Protein AF-A0A9E5T790-F1 (afdb_monomer_lite)

pLDDT: mean 88.09, std 15.05, range [55.66, 98.62]

Secondary structure (DSSP, 8-state):
-HHHHHHHHHHHHHHHHHHHHGGG---HHHHHHHHHHHHHHHHHHHHHHHHHHT--GGGG------TTSS---

Radius of gyration: 17.81 Å; chains: 1; bounding box: 49×20×42 Å

Foldseek 3Di:
DVVLVVQLVVLVVLLVVLVVCLVVDPDPVVNVVSVVSNVVSVVSNVVSVVVVVPDDPCVPDPPPPPPVPPPDD

Structure (mmCIF, N/CA/C/O backbone):
data_AF-A0A9E5T790-F1
#
_entry.id   AF-A0A9E5T790-F1
#
loop_
_atom_site.group_PDB
_atom_site.id
_atom_site.type_symbol
_atom_site.label_atom_id
_atom_site.label_alt_id
_atom_site.label_comp_id
_atom_site.label_asym_id
_atom_site.label_entity_id
_atom_site.label_seq_id
_atom_site.pdbx_PDB_ins_code
_atom_site.Cartn_x
_atom_site.Cartn_y
_atom_site.Cartn_z
_atom_site.occupancy
_atom_site.B_iso_or_equiv
_atom_site.auth_seq_id
_atom_site.auth_comp_id
_atom_site.auth_asym_id
_atom_site.auth_atom_id
_atom_site.pdbx_PDB_model_num
ATOM 1 N N . MET A 1 1 ? 14.461 -3.650 -15.458 1.00 65.38 1 MET A N 1
ATOM 2 C CA . MET A 1 1 ? 13.256 -4.452 -15.114 1.00 65.38 1 MET A CA 1
ATOM 3 C C . MET A 1 1 ? 13.175 -4.796 -13.625 1.00 65.38 1 MET A C 1
ATOM 5 O O . MET A 1 1 ? 12.122 -4.595 -13.038 1.00 65.38 1 MET A O 1
ATOM 9 N N . GLN A 1 2 ? 14.290 -5.185 -12.997 1.00 81.44 2 GLN A N 1
ATOM 10 C CA . GLN A 1 2 ? 14.387 -5.545 -11.572 1.00 81.44 2 GLN A CA 1
ATOM 11 C C . GLN A 1 2 ? 13.739 -4.539 -10.593 1.00 81.44 2 GLN A C 1
ATOM 13 O O . GLN A 1 2 ? 13.093 -4.939 -9.634 1.00 81.44 2 GLN A O 1
ATOM 18 N N . ALA A 1 3 ? 13.832 -3.229 -10.856 1.00 87.75 3 ALA A N 1
ATOM 19 C CA . ALA A 1 3 ? 13.205 -2.206 -10.011 1.00 87.75 3 ALA A CA 1
ATOM 20 C C . ALA A 1 3 ? 11.664 -2.284 -9.973 1.00 87.75 3 ALA A C 1
ATOM 22 O O . ALA A 1 3 ? 11.071 -2.098 -8.915 1.00 87.75 3 ALA A O 1
ATOM 23 N N . PHE A 1 4 ? 11.012 -2.593 -11.102 1.00 91.69 4 PHE A N 1
ATOM 24 C CA . PHE A 1 4 ? 9.553 -2.761 -11.146 1.00 91.69 4 PHE A CA 1
ATOM 25 C C . PHE A 1 4 ? 9.112 -4.029 -10.422 1.00 91.69 4 PHE A C 1
ATOM 27 O O . PHE A 1 4 ? 8.095 -4.017 -9.742 1.00 91.69 4 PHE A O 1
ATOM 34 N N . GLU A 1 5 ? 9.889 -5.107 -10.522 1.00 91.38 5 GLU A N 1
ATOM 35 C CA . GLU A 1 5 ? 9.619 -6.353 -9.797 1.00 91.38 5 GLU A CA 1
ATOM 36 C C . GLU A 1 5 ? 9.728 -6.152 -8.281 1.00 91.38 5 GLU A C 1
ATOM 38 O O . GLU A 1 5 ? 8.872 -6.622 -7.536 1.00 91.38 5 GLU A O 1
ATOM 43 N N . VAL A 1 6 ? 10.735 -5.393 -7.829 1.00 95.31 6 VAL A N 1
ATOM 44 C CA . VAL A 1 6 ? 10.867 -4.991 -6.421 1.00 95.31 6 VAL A CA 1
ATOM 45 C C . VAL A 1 6 ? 9.680 -4.134 -5.982 1.00 95.31 6 VAL A C 1
ATOM 47 O O . VAL A 1 6 ? 9.129 -4.393 -4.916 1.00 95.31 6 VAL A O 1
ATOM 50 N N . GLY A 1 7 ? 9.262 -3.161 -6.799 1.00 95.94 7 GLY A N 1
ATOM 51 C CA . GLY A 1 7 ? 8.081 -2.337 -6.526 1.00 95.94 7 GLY A CA 1
ATOM 52 C C . GLY A 1 7 ? 6.811 -3.178 -6.388 1.00 95.94 7 GLY A C 1
ATOM 53 O O . GLY A 1 7 ? 6.156 -3.133 -5.357 1.00 95.94 7 GLY A O 1
ATOM 54 N N . LEU A 1 8 ? 6.521 -4.041 -7.365 1.00 97.38 8 LEU A N 1
ATOM 55 C CA . LEU A 1 8 ? 5.347 -4.923 -7.340 1.00 97.38 8 LEU A CA 1
ATOM 56 C C . LEU A 1 8 ? 5.337 -5.858 -6.122 1.00 97.38 8 LEU A C 1
ATOM 58 O O . LEU A 1 8 ? 4.286 -6.093 -5.529 1.00 97.38 8 LEU A O 1
ATOM 62 N N . ALA A 1 9 ? 6.499 -6.390 -5.735 1.00 97.06 9 ALA A N 1
ATOM 63 C CA . ALA A 1 9 ? 6.618 -7.207 -4.533 1.00 97.06 9 ALA A CA 1
ATOM 64 C C . ALA A 1 9 ? 6.404 -6.390 -3.246 1.00 97.06 9 ALA A C 1
ATOM 66 O O . ALA A 1 9 ? 5.879 -6.923 -2.267 1.00 97.06 9 ALA A O 1
ATOM 67 N N . ALA A 1 10 ? 6.811 -5.117 -3.236 1.00 97.94 10 ALA A N 1
ATOM 68 C CA . ALA A 1 10 ? 6.584 -4.215 -2.115 1.00 97.94 10 ALA A CA 1
ATOM 69 C C . ALA A 1 10 ? 5.090 -3.905 -1.941 1.00 97.94 10 ALA A C 1
ATOM 71 O O . ALA A 1 10 ? 4.592 -4.086 -0.830 1.00 97.94 10 ALA A O 1
ATOM 72 N N . GLU A 1 11 ? 4.372 -3.572 -3.020 1.00 98.31 11 GLU A N 1
ATOM 73 C CA . GLU A 1 11 ? 2.932 -3.268 -2.934 1.00 98.31 11 GLU A CA 1
ATOM 74 C C . GLU A 1 11 ? 2.122 -4.495 -2.502 1.00 98.31 11 GLU A C 1
ATOM 76 O O . GLU A 1 11 ? 1.261 -4.404 -1.631 1.00 98.31 11 GLU A O 1
ATOM 81 N N . GLN A 1 12 ? 2.454 -5.689 -3.014 1.00 98.25 12 GLN A N 1
ATOM 82 C CA . GLN A 1 12 ? 1.802 -6.923 -2.557 1.00 98.25 12 GLN A CA 1
ATOM 83 C C . GLN A 1 12 ? 2.030 -7.164 -1.058 1.00 98.25 12 GLN A C 1
ATOM 85 O O . GLN A 1 12 ? 1.122 -7.574 -0.339 1.00 98.25 12 GLN A O 1
ATOM 90 N N . LYS A 1 13 ? 3.243 -6.893 -0.566 1.00 98.38 13 LYS A N 1
ATOM 91 C CA . LYS A 1 13 ? 3.559 -7.029 0.857 1.00 98.38 13 LYS A CA 1
ATOM 92 C C . LYS A 1 13 ? 2.805 -6.003 1.710 1.00 98.38 13 LYS A C 1
ATOM 94 O O . LYS A 1 13 ? 2.418 -6.338 2.831 1.00 98.38 13 LYS A O 1
ATOM 99 N N . ALA A 1 14 ? 2.625 -4.779 1.218 1.00 98.31 14 ALA A N 1
ATOM 100 C CA . ALA A 1 14 ? 1.845 -3.745 1.892 1.00 98.31 14 ALA A CA 1
ATOM 101 C C . ALA A 1 14 ? 0.361 -4.135 1.961 1.00 98.31 14 ALA A C 1
ATOM 103 O O . ALA A 1 14 ? -0.215 -4.136 3.051 1.00 98.31 14 ALA A O 1
ATOM 104 N N . TYR A 1 15 ? -0.212 -4.602 0.848 1.00 98.62 15 TYR A N 1
ATOM 105 C CA . TYR A 1 15 ? -1.575 -5.134 0.798 1.00 98.62 15 TYR A CA 1
ATOM 106 C C . TYR A 1 15 ? -1.790 -6.229 1.851 1.00 98.62 15 TYR A C 1
ATOM 108 O O . TYR A 1 15 ? -2.692 -6.138 2.686 1.00 98.62 15 TYR A O 1
ATOM 116 N N . ASP A 1 16 ? -0.915 -7.240 1.850 1.00 98.50 16 ASP A N 1
ATOM 117 C CA . ASP A 1 16 ? -0.972 -8.369 2.780 1.00 98.50 16 ASP A CA 1
ATOM 118 C C . ASP A 1 16 ? -0.875 -7.901 4.239 1.00 98.50 16 ASP A C 1
ATOM 120 O O . ASP A 1 16 ? -1.581 -8.408 5.111 1.00 98.50 16 ASP A O 1
ATOM 124 N N . PHE A 1 17 ? -0.019 -6.913 4.518 1.00 98.44 17 PHE A N 1
ATOM 125 C CA . PHE A 1 17 ? 0.127 -6.332 5.849 1.00 98.44 17 PHE A CA 1
ATOM 126 C C . PHE A 1 17 ? -1.173 -5.680 6.333 1.00 98.44 17 PHE A C 1
ATOM 128 O O . PHE A 1 17 ? -1.614 -5.965 7.452 1.00 98.44 17 PHE A O 1
ATOM 135 N N . TYR A 1 18 ? -1.793 -4.833 5.510 1.00 98.31 18 TYR A N 1
ATOM 136 C CA . TYR A 1 18 ? -3.040 -4.173 5.882 1.00 98.31 18 TYR A CA 1
ATOM 137 C C . TYR A 1 18 ? -4.175 -5.188 6.048 1.00 98.31 18 TYR A C 1
ATOM 139 O O . TYR A 1 18 ? -4.872 -5.154 7.065 1.00 98.31 18 TYR A O 1
ATOM 147 N N . ASP A 1 19 ? -4.310 -6.150 5.130 1.00 98.25 19 ASP A N 1
ATOM 148 C CA . ASP A 1 19 ? -5.359 -7.173 5.199 1.00 98.25 19 ASP A CA 1
ATOM 149 C C . ASP A 1 19 ? -5.233 -8.059 6.451 1.00 98.25 19 ASP A C 1
ATOM 151 O O . ASP A 1 19 ? -6.213 -8.282 7.166 1.00 98.25 19 ASP A O 1
ATOM 155 N N . MET A 1 20 ? -4.009 -8.475 6.799 1.00 98.38 20 MET A N 1
ATOM 156 C CA . MET A 1 20 ? -3.741 -9.243 8.021 1.00 98.38 20 MET A CA 1
ATOM 157 C C . MET A 1 20 ? -3.989 -8.442 9.306 1.00 98.38 20 MET A C 1
ATOM 159 O O . MET A 1 20 ? -4.314 -9.035 10.339 1.00 98.38 20 MET A O 1
ATOM 163 N N . ALA A 1 21 ? -3.835 -7.116 9.275 1.00 97.81 21 ALA A N 1
ATOM 164 C CA . ALA A 1 21 ? -4.058 -6.255 10.434 1.00 97.81 21 ALA A CA 1
ATOM 165 C C . ALA A 1 21 ? -5.551 -5.983 10.697 1.00 97.81 21 ALA A C 1
ATOM 167 O O . ALA A 1 21 ? -5.953 -5.861 11.858 1.00 97.81 21 ALA A O 1
ATOM 168 N N . LEU A 1 22 ? -6.392 -5.941 9.654 1.00 97.94 22 LEU A N 1
ATOM 169 C CA . LEU A 1 22 ? -7.814 -5.576 9.746 1.00 97.94 22 LEU A CA 1
ATOM 170 C C . LEU A 1 22 ? -8.631 -6.358 10.792 1.00 97.94 22 LEU A C 1
ATOM 172 O O . LEU A 1 22 ? -9.462 -5.736 11.460 1.00 97.94 22 LEU A O 1
ATOM 176 N N . PRO A 1 23 ? -8.463 -7.680 10.995 1.00 97.75 23 PRO A N 1
ATOM 177 C CA . PRO A 1 23 ? -9.196 -8.408 12.034 1.00 97.75 23 PRO A CA 1
ATOM 178 C C . PRO A 1 23 ? -8.875 -7.951 13.466 1.00 97.75 23 PRO A C 1
ATOM 180 O O . PRO A 1 23 ? -9.696 -8.148 14.360 1.00 97.75 23 PRO A O 1
ATOM 183 N N . GLY A 1 24 ? -7.697 -7.359 13.693 1.00 97.62 24 GLY A N 1
ATOM 184 C CA . GLY A 1 24 ? -7.243 -6.899 15.008 1.00 97.62 24 GLY A CA 1
ATOM 185 C C . GLY A 1 24 ? -7.646 -5.465 15.363 1.00 97.62 24 GLY A C 1
ATOM 186 O O . GLY A 1 24 ? -7.446 -5.049 16.503 1.00 97.62 24 GLY A O 1
ATOM 187 N N . ILE A 1 25 ? -8.205 -4.704 14.419 1.00 98.06 25 ILE A N 1
ATOM 188 C CA . ILE A 1 25 ? -8.525 -3.284 14.604 1.00 98.06 25 ILE A CA 1
ATOM 189 C C . ILE A 1 25 ? -9.974 -3.129 15.072 1.00 98.06 25 ILE A C 1
ATOM 191 O O . ILE A 1 25 ? -10.916 -3.490 14.363 1.00 98.06 25 ILE A O 1
ATOM 195 N N . THR A 1 26 ? -10.146 -2.571 16.273 1.00 97.94 26 THR A N 1
ATOM 196 C CA . THR A 1 26 ? -11.460 -2.332 16.895 1.00 97.94 26 THR A CA 1
ATOM 197 C C . THR A 1 26 ? -11.961 -0.903 16.737 1.00 97.94 26 THR A C 1
ATOM 199 O O . THR A 1 26 ? -13.161 -0.668 16.854 1.00 97.94 26 THR A O 1
ATOM 202 N N . ASP A 1 27 ? -11.052 0.048 16.527 1.00 98.50 27 ASP A N 1
ATOM 203 C CA . ASP A 1 27 ? -11.413 1.440 16.289 1.00 98.50 27 ASP A CA 1
ATOM 204 C C . ASP A 1 27 ? -11.941 1.596 14.849 1.00 98.50 27 ASP A C 1
ATOM 206 O O . ASP A 1 27 ? -11.260 1.168 13.912 1.00 98.50 27 ASP A O 1
ATOM 210 N N . PRO A 1 28 ? -13.155 2.140 14.652 1.00 97.88 28 PRO A N 1
ATOM 211 C CA . PRO A 1 28 ? -13.777 2.208 13.335 1.00 97.88 28 PRO A CA 1
ATOM 212 C C . PRO A 1 28 ? -13.052 3.155 12.371 1.00 97.88 28 PRO A C 1
ATOM 214 O O . PRO A 1 28 ? -12.966 2.823 11.193 1.00 97.88 28 PRO A O 1
ATOM 217 N N . GLU A 1 29 ? -12.495 4.271 12.852 1.00 98.44 29 GLU A N 1
ATOM 218 C CA . GLU A 1 29 ? -11.776 5.236 12.006 1.00 98.44 29 GLU A CA 1
ATOM 219 C C . GLU A 1 29 ? -10.432 4.650 11.559 1.00 98.44 29 GLU A C 1
ATOM 221 O O . GLU A 1 29 ? -10.061 4.724 10.389 1.00 98.44 29 GLU A O 1
ATOM 226 N N . VAL A 1 30 ? -9.724 3.969 12.467 1.00 98.25 30 VAL A N 1
ATOM 227 C CA . VAL A 1 30 ? -8.479 3.262 12.117 1.00 98.25 30 VAL A CA 1
ATOM 228 C C . VAL A 1 30 ? -8.757 2.107 11.154 1.00 98.25 30 VAL A C 1
ATOM 230 O O . VAL A 1 30 ? -7.952 1.834 10.264 1.00 98.25 30 VAL A O 1
ATOM 233 N N . ARG A 1 31 ? -9.892 1.417 11.310 1.00 98.44 31 ARG A N 1
ATOM 234 C CA . ARG A 1 31 ? -10.291 0.338 10.401 1.00 98.44 31 ARG A CA 1
ATOM 235 C C . ARG A 1 31 ? -10.564 0.871 8.998 1.00 98.44 31 ARG A C 1
ATOM 237 O O . ARG A 1 31 ? -10.131 0.238 8.043 1.00 98.44 31 ARG A O 1
ATOM 244 N N . GLU A 1 32 ? -11.278 1.987 8.887 1.00 98.62 32 GLU A N 1
ATOM 245 C CA . GLU A 1 32 ? -11.552 2.654 7.611 1.00 98.62 32 GLU A CA 1
ATOM 246 C C . GLU A 1 32 ? -10.246 3.052 6.920 1.00 98.62 32 GLU A C 1
ATOM 248 O O . GLU A 1 32 ? -10.012 2.619 5.795 1.00 98.62 32 GLU A O 1
ATOM 253 N N . LEU A 1 33 ? -9.329 3.701 7.644 1.00 98.50 33 LEU A N 1
ATOM 254 C CA . LEU A 1 33 ? -8.005 4.049 7.122 1.00 98.50 33 LEU A CA 1
ATOM 255 C C . LEU A 1 33 ? -7.227 2.825 6.607 1.00 98.50 33 LEU A C 1
ATOM 257 O O . LEU A 1 33 ? -6.611 2.877 5.550 1.00 98.50 33 LEU A O 1
ATOM 261 N N . PHE A 1 34 ? -7.231 1.706 7.336 1.00 98.50 34 PHE A N 1
ATOM 262 C CA . PHE A 1 34 ? -6.528 0.496 6.889 1.00 98.50 34 PHE A CA 1
ATOM 263 C C . PHE A 1 34 ? -7.175 -0.150 5.658 1.00 98.50 34 PHE A C 1
ATOM 265 O O . PHE A 1 34 ? -6.470 -0.776 4.870 1.00 98.50 34 PHE A O 1
ATOM 272 N N . ILE A 1 35 ? -8.497 -0.027 5.498 1.00 98.50 35 ILE A N 1
ATOM 273 C CA . ILE A 1 35 ? -9.193 -0.475 4.285 1.00 98.50 35 ILE A CA 1
ATOM 274 C C . ILE A 1 35 ? -8.777 0.401 3.104 1.00 98.50 35 ILE A C 1
ATOM 276 O O . ILE A 1 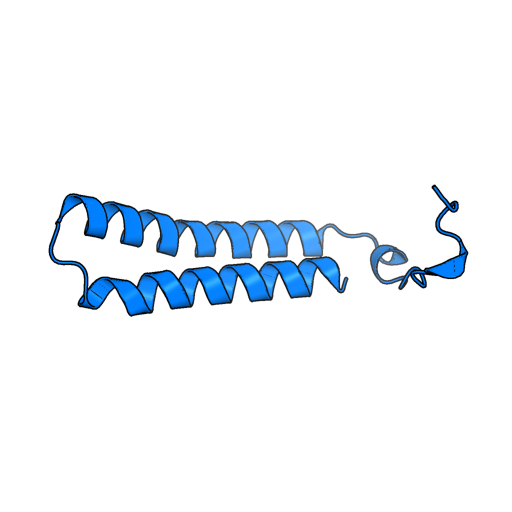35 ? -8.413 -0.148 2.069 1.00 98.50 35 ILE A O 1
ATOM 280 N N . GLU A 1 36 ? -8.785 1.726 3.278 1.00 98.56 36 GLU A N 1
ATOM 281 C CA . GLU A 1 36 ? -8.354 2.679 2.249 1.00 98.56 36 GLU A CA 1
ATOM 282 C C . GLU A 1 36 ? -6.924 2.378 1.791 1.00 98.56 36 GLU A C 1
ATOM 284 O O . GLU A 1 36 ? -6.710 2.122 0.611 1.00 98.56 36 GLU A O 1
ATOM 289 N N . LEU A 1 37 ? -5.973 2.282 2.728 1.00 98.56 37 LEU A N 1
ATOM 290 C CA . LEU A 1 37 ? -4.572 1.989 2.412 1.00 98.56 37 LEU A CA 1
ATOM 291 C C . LEU A 1 37 ? -4.404 0.650 1.685 1.00 98.56 37 LEU A C 1
ATOM 293 O O . LEU A 1 37 ? -3.693 0.576 0.691 1.00 98.56 37 LEU A O 1
ATOM 297 N N . ARG A 1 38 ? -5.082 -0.412 2.142 1.00 98.56 38 ARG A N 1
ATOM 298 C CA . ARG A 1 38 ? -5.040 -1.720 1.467 1.00 98.56 38 ARG A CA 1
ATOM 299 C C . ARG A 1 38 ? -5.533 -1.620 0.022 1.00 98.56 38 A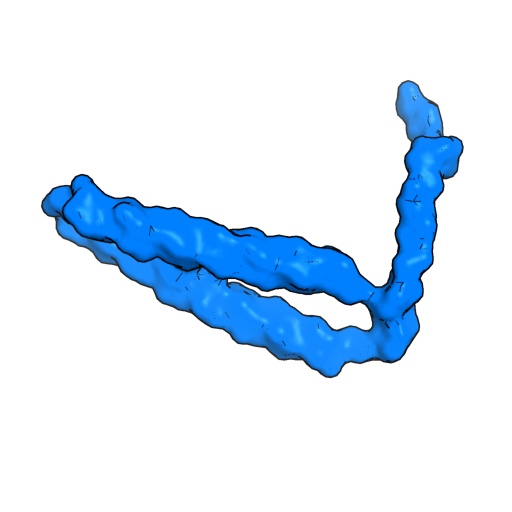RG A C 1
ATOM 301 O O . ARG A 1 38 ? -4.954 -2.239 -0.870 1.00 98.56 38 ARG A O 1
ATOM 308 N N . ASP A 1 39 ? -6.630 -0.905 -0.197 1.00 98.38 39 ASP A N 1
ATOM 309 C CA . ASP A 1 39 ? -7.258 -0.810 -1.510 1.00 98.38 39 ASP A CA 1
ATOM 310 C C . ASP A 1 39 ? -6.418 0.076 -2.458 1.00 98.38 39 ASP A C 1
ATOM 312 O O . ASP A 1 39 ? -6.253 -0.291 -3.625 1.00 98.38 39 ASP A O 1
ATOM 316 N N . GLU A 1 40 ? -5.777 1.136 -1.945 1.00 98.44 40 GLU A N 1
ATOM 317 C CA . GLU A 1 40 ? -4.793 1.960 -2.673 1.00 98.44 40 GLU A CA 1
ATOM 318 C C . GLU A 1 40 ? -3.621 1.127 -3.224 1.00 98.44 40 GLU A C 1
ATOM 320 O O . GLU A 1 40 ? -3.212 1.333 -4.368 1.00 98.44 40 GLU A O 1
ATOM 325 N N . GLU A 1 41 ? -3.136 0.112 -2.494 1.00 98.44 41 GLU A N 1
ATOM 326 C CA . GLU A 1 41 ? -2.049 -0.746 -3.000 1.00 98.44 41 GLU A CA 1
ATOM 327 C C . GLU A 1 41 ? -2.429 -1.506 -4.279 1.00 98.44 41 GLU A C 1
ATOM 329 O O . GLU A 1 41 ? -1.575 -1.799 -5.122 1.00 98.44 41 GLU A O 1
ATOM 334 N N . THR A 1 42 ? -3.719 -1.793 -4.479 1.00 96.81 42 THR A N 1
ATOM 335 C CA . THR A 1 42 ? -4.186 -2.404 -5.733 1.00 96.81 42 THR A CA 1
ATOM 336 C C . THR A 1 42 ? -4.065 -1.418 -6.895 1.00 96.81 42 THR A C 1
ATOM 338 O O . THR A 1 42 ? -3.669 -1.807 -7.996 1.00 96.81 42 THR A O 1
ATOM 341 N N . GLU A 1 43 ? -4.348 -0.136 -6.658 1.00 97.88 43 GLU A N 1
ATOM 342 C CA . GLU A 1 43 ? -4.165 0.918 -7.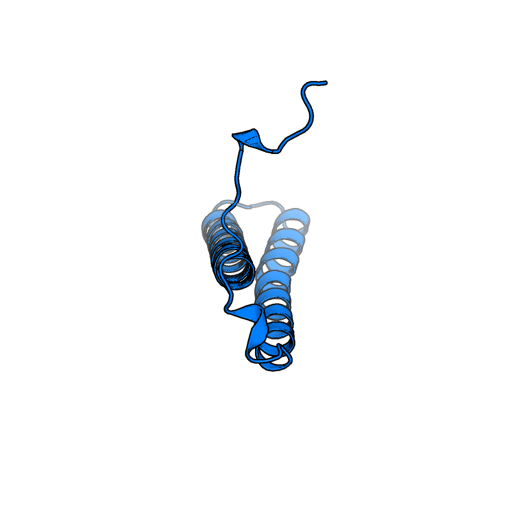658 1.00 97.88 43 GLU A CA 1
ATOM 343 C C . GLU A 1 43 ? -2.679 1.122 -7.980 1.00 97.88 43 GLU A C 1
ATOM 345 O O . GLU A 1 43 ? -2.314 1.206 -9.156 1.00 97.88 43 GLU A O 1
ATOM 350 N N . HIS A 1 44 ? -1.803 1.107 -6.969 1.00 98.12 44 HIS A N 1
ATOM 351 C CA . HIS A 1 44 ? -0.351 1.189 -7.161 1.00 98.12 44 HIS A CA 1
ATOM 352 C C . HIS A 1 44 ? 0.186 0.049 -8.036 1.00 98.12 44 HIS A C 1
ATOM 354 O O . HIS A 1 44 ? 0.963 0.296 -8.965 1.00 98.12 44 HIS A O 1
ATOM 360 N N . VAL A 1 45 ? -0.267 -1.191 -7.812 1.00 97.75 45 VAL A N 1
ATOM 361 C CA . VAL A 1 45 ? 0.104 -2.345 -8.650 1.00 97.75 45 VAL A CA 1
ATOM 362 C C . VAL A 1 45 ? -0.277 -2.120 -10.112 1.00 97.75 45 VAL A C 1
ATOM 364 O O . VAL A 1 45 ? 0.537 -2.380 -11.006 1.00 97.75 45 VAL A O 1
ATOM 367 N N . GLU A 1 46 ? -1.484 -1.624 -10.379 1.00 97.44 46 GLU A N 1
ATOM 368 C CA . GLU A 1 46 ? -1.928 -1.354 -11.748 1.00 97.44 46 GLU A CA 1
ATOM 369 C C . GLU A 1 46 ? -1.119 -0.216 -12.388 1.00 97.44 46 GLU A C 1
ATOM 371 O O . GLU A 1 46 ? -0.641 -0.362 -13.517 1.00 97.44 46 GLU A O 1
ATOM 376 N N . MET A 1 47 ? -0.828 0.860 -11.648 1.00 97.19 47 MET A N 1
ATOM 377 C CA . MET A 1 47 ? 0.046 1.940 -12.125 1.00 97.19 47 MET A CA 1
ATOM 378 C C . MET A 1 47 ? 1.459 1.441 -12.461 1.00 97.19 47 MET A C 1
ATOM 380 O O . MET A 1 47 ? 2.015 1.798 -13.507 1.00 97.19 47 MET A O 1
ATOM 384 N N . LEU A 1 48 ? 2.042 0.586 -11.614 1.00 96.38 48 LEU A N 1
ATOM 385 C CA . LEU A 1 48 ? 3.355 -0.020 -11.852 1.00 96.38 48 LEU A CA 1
ATOM 386 C C . LEU A 1 48 ? 3.344 -0.917 -13.093 1.00 96.38 48 LEU A C 1
ATOM 388 O O . LEU A 1 48 ? 4.274 -0.851 -13.902 1.00 96.38 48 LEU A O 1
ATOM 392 N N . ARG A 1 49 ? 2.290 -1.717 -13.290 1.00 94.81 49 ARG A N 1
ATOM 393 C CA . ARG A 1 49 ? 2.123 -2.560 -14.486 1.00 94.81 49 ARG A CA 1
ATOM 394 C C . ARG A 1 49 ? 2.005 -1.729 -15.757 1.00 94.81 49 ARG A C 1
ATOM 396 O O . ARG A 1 49 ? 2.670 -2.031 -16.750 1.00 94.81 49 ARG A O 1
ATOM 403 N N . GLU A 1 50 ? 1.212 -0.662 -15.731 1.00 96.12 50 GLU A N 1
ATOM 404 C CA . GLU A 1 50 ? 1.083 0.250 -16.867 1.00 96.12 50 GLU A CA 1
ATOM 405 C C . GLU A 1 50 ? 2.400 0.950 -17.206 1.00 96.12 50 GLU A C 1
ATOM 407 O O . GLU A 1 50 ? 2.741 1.112 -18.381 1.00 96.12 50 GLU A O 1
ATOM 412 N N . ALA A 1 51 ? 3.142 1.389 -16.190 1.00 93.88 51 ALA A N 1
ATOM 413 C CA . ALA A 1 51 ? 4.441 2.017 -16.374 1.00 93.88 51 ALA A CA 1
ATOM 414 C C . ALA A 1 51 ? 5.474 1.020 -16.923 1.00 93.88 51 ALA A C 1
ATOM 416 O O . ALA A 1 51 ? 6.201 1.351 -17.863 1.00 93.88 51 ALA A O 1
ATOM 417 N N . MET A 1 52 ? 5.482 -0.217 -16.420 1.00 92.00 52 MET A N 1
ATOM 418 C CA . MET A 1 52 ? 6.337 -1.296 -16.918 1.00 92.00 52 MET A CA 1
ATOM 419 C C . MET A 1 52 ? 6.053 -1.617 -18.393 1.00 92.00 52 MET A C 1
ATOM 421 O O . MET A 1 52 ? 6.989 -1.788 -19.172 1.00 92.00 52 MET A O 1
ATOM 425 N N . ALA A 1 53 ? 4.783 -1.627 -18.809 1.00 91.38 53 ALA A N 1
ATOM 426 C CA . ALA A 1 53 ? 4.390 -1.874 -20.199 1.00 91.38 53 ALA A CA 1
ATOM 427 C C . ALA A 1 53 ? 4.853 -0.778 -21.181 1.00 91.38 53 ALA A C 1
ATOM 429 O O . ALA A 1 53 ? 4.975 -1.033 -22.379 1.00 91.38 53 ALA A O 1
ATOM 430 N N . LYS A 1 54 ? 5.119 0.439 -20.690 1.00 92.06 54 LYS A N 1
ATOM 431 C CA . LYS A 1 54 ? 5.596 1.579 -21.496 1.00 92.06 54 LYS A CA 1
ATOM 432 C C . LYS A 1 54 ? 7.121 1.595 -21.662 1.00 92.06 54 LYS A C 1
ATOM 434 O O . LYS A 1 54 ? 7.642 2.470 -22.357 1.00 92.06 54 LYS A O 1
ATOM 439 N N . LEU A 1 55 ? 7.849 0.670 -21.030 1.00 87.50 55 LEU A N 1
ATOM 440 C CA . LEU A 1 55 ? 9.307 0.653 -21.086 1.00 87.50 55 LEU A CA 1
ATOM 441 C C . LEU A 1 55 ? 9.833 0.275 -22.480 1.00 87.50 55 LEU A C 1
ATOM 443 O O . LEU A 1 55 ? 9.329 -0.656 -23.110 1.00 87.50 55 LEU A O 1
ATOM 447 N N . PRO A 1 56 ? 10.896 0.947 -22.959 1.00 85.38 56 PRO A N 1
ATOM 448 C CA . PRO A 1 56 ? 11.590 0.523 -24.164 1.00 85.38 56 PRO A CA 1
ATOM 449 C C . PRO A 1 56 ? 12.355 -0.791 -23.915 1.00 85.38 56 PRO A C 1
ATOM 451 O O . PRO A 1 56 ? 12.791 -1.039 -22.790 1.00 85.38 56 PRO A O 1
ATOM 454 N N . PRO A 1 57 ? 12.637 -1.595 -24.959 1.00 75.12 57 PRO A N 1
ATOM 455 C CA . PRO A 1 57 ? 13.399 -2.844 -24.829 1.00 75.12 57 PRO A CA 1
ATOM 456 C C . PRO A 1 57 ? 14.780 -2.681 -24.172 1.00 75.12 57 PRO A C 1
ATOM 458 O O . PRO A 1 57 ? 15.304 -3.612 -23.571 1.00 75.12 57 PRO A O 1
ATOM 461 N N . SER A 1 58 ? 15.374 -1.486 -24.256 1.00 76.94 58 SER A N 1
ATOM 462 C CA . SER A 1 58 ? 16.656 -1.156 -23.626 1.00 76.94 58 SER A CA 1
ATOM 463 C C . SER A 1 58 ? 16.596 -1.045 -22.095 1.00 76.94 58 SER A C 1
ATOM 465 O O . SER A 1 58 ? 17.645 -1.055 -21.457 1.00 76.94 58 SER A O 1
ATOM 467 N N . ALA A 1 59 ? 15.406 -0.966 -21.488 1.00 71.56 59 ALA A N 1
ATOM 468 C CA . ALA A 1 59 ? 15.215 -0.909 -20.031 1.00 71.56 59 ALA A CA 1
ATOM 469 C C . ALA A 1 59 ? 15.421 -2.268 -19.322 1.00 71.56 59 ALA A C 1
ATOM 471 O O . ALA A 1 59 ? 15.337 -2.371 -18.090 1.00 71.56 59 ALA A O 1
ATOM 472 N N . SER A 1 60 ? 15.676 -3.319 -20.103 1.00 63.69 60 SER A N 1
ATOM 473 C CA . SER A 1 60 ? 16.093 -4.637 -19.623 1.00 63.69 60 SER A CA 1
ATOM 474 C C . SER A 1 60 ? 17.605 -4.757 -19.437 1.00 63.69 60 SER A C 1
ATOM 476 O O . SER A 1 60 ? 18.043 -5.765 -18.898 1.00 63.69 60 SER A O 1
ATOM 478 N N . ASN A 1 61 ? 18.398 -3.761 -19.855 1.00 62.88 61 ASN A N 1
ATOM 479 C CA . ASN A 1 61 ? 19.836 -3.777 -19.608 1.00 62.88 61 ASN A CA 1
ATOM 480 C C . ASN A 1 61 ? 20.090 -3.643 -18.104 1.00 62.88 61 ASN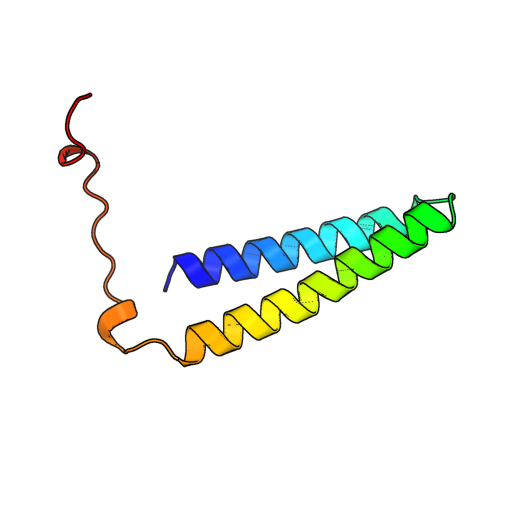 A C 1
ATOM 482 O O . ASN A 1 61 ? 19.798 -2.605 -17.508 1.00 62.88 61 ASN A O 1
ATOM 486 N N . GLU A 1 62 ? 20.621 -4.703 -17.502 1.00 58.28 62 GLU A N 1
ATOM 487 C CA . GLU A 1 62 ? 21.235 -4.647 -16.183 1.00 58.28 62 GLU A CA 1
ATOM 488 C C . GLU A 1 62 ? 22.445 -3.720 -16.299 1.00 58.28 62 GLU A C 1
ATOM 490 O O . GLU A 1 62 ? 23.463 -4.068 -16.893 1.00 58.28 62 GLU A O 1
ATOM 495 N N . THR A 1 63 ? 22.319 -2.487 -15.814 1.00 60.22 63 THR A N 1
ATOM 496 C CA . THR A 1 63 ? 23.507 -1.695 -15.517 1.00 60.22 63 THR A CA 1
ATOM 497 C C . THR A 1 63 ? 24.176 -2.383 -14.341 1.00 60.22 63 THR A C 1
ATOM 499 O O . THR A 1 63 ? 23.590 -2.436 -13.258 1.00 60.22 63 THR A O 1
ATOM 502 N N . GLU A 1 64 ? 25.356 -2.951 -14.572 1.00 55.66 64 GLU A N 1
ATOM 503 C CA . GLU A 1 64 ? 26.208 -3.480 -13.515 1.00 55.66 64 GLU A CA 1
ATOM 504 C C . GLU A 1 64 ? 26.421 -2.343 -12.507 1.00 55.66 64 GLU A C 1
ATOM 506 O O . GLU A 1 64 ? 26.951 -1.285 -12.849 1.00 55.66 64 GLU A O 1
ATOM 511 N N . PHE A 1 65 ? 25.879 -2.495 -11.299 1.00 59.22 65 PHE A N 1
ATOM 512 C CA . PHE A 1 65 ? 26.100 -1.528 -10.233 1.00 59.22 65 PHE A CA 1
ATOM 513 C C . PHE A 1 65 ? 27.531 -1.740 -9.743 1.00 59.22 65 PHE A C 1
ATOM 515 O O . PHE A 1 65 ? 27.769 -2.550 -8.847 1.00 59.22 65 PHE A O 1
ATOM 522 N N . ASP A 1 66 ? 28.485 -1.072 -10.389 1.00 56.22 66 ASP A N 1
ATOM 523 C CA . ASP A 1 66 ? 29.880 -1.095 -9.972 1.00 56.22 66 ASP A CA 1
ATOM 524 C C . ASP A 1 66 ? 30.036 -0.223 -8.721 1.00 56.22 66 ASP A C 1
ATOM 526 O O . ASP A 1 66 ? 30.129 1.005 -8.778 1.00 56.22 66 ASP A O 1
ATOM 530 N N . ALA A 1 67 ? 30.003 -0.876 -7.561 1.00 61.59 67 ALA A N 1
ATOM 531 C CA . ALA A 1 67 ? 30.214 -0.223 -6.278 1.00 61.59 67 ALA A CA 1
ATOM 532 C C . ALA A 1 67 ? 31.626 0.389 -6.151 1.00 61.59 67 ALA A C 1
ATOM 534 O O . ALA A 1 67 ? 31.815 1.250 -5.290 1.00 61.59 67 ALA A O 1
ATOM 535 N N . ASP A 1 68 ? 32.580 -0.001 -7.009 1.00 62.12 68 ASP A N 1
ATOM 536 C CA . ASP A 1 68 ? 33.941 0.541 -7.033 1.00 62.12 68 ASP A CA 1
ATOM 537 C C . ASP A 1 68 ? 34.053 1.849 -7.853 1.00 62.12 68 ASP A C 1
ATOM 539 O O . ASP A 1 68 ? 35.031 2.583 -7.688 1.00 62.12 68 ASP A O 1
ATOM 543 N N . GLU A 1 69 ? 33.048 2.205 -8.673 1.00 61.44 69 GLU A N 1
ATOM 544 C CA . GLU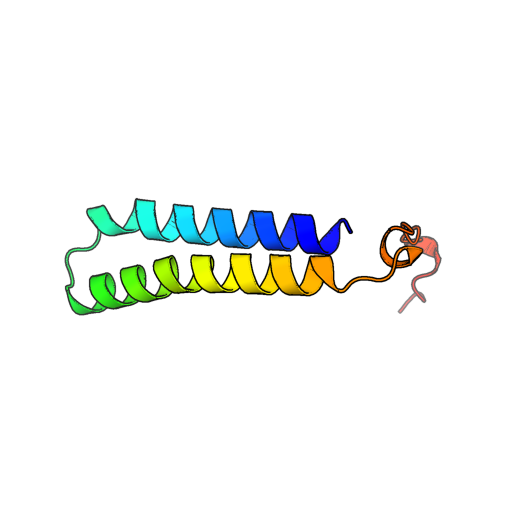 A 1 69 ? 32.955 3.512 -9.360 1.00 61.44 69 GLU A CA 1
ATOM 545 C C . GLU A 1 69 ? 32.236 4.597 -8.537 1.00 61.44 69 GLU A C 1
ATOM 547 O O . GLU A 1 69 ? 32.169 5.760 -8.954 1.00 61.44 69 GLU A O 1
ATOM 552 N N . 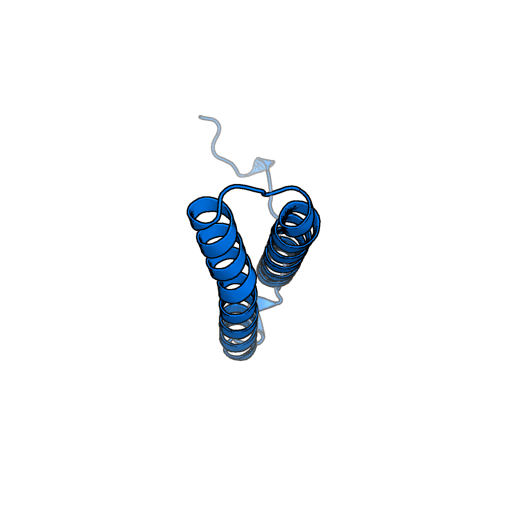ALA A 1 70 ? 31.722 4.272 -7.345 1.00 63.84 70 ALA A N 1
ATOM 553 C CA . ALA A 1 70 ? 31.209 5.294 -6.442 1.00 63.84 70 ALA A CA 1
ATOM 554 C C . ALA A 1 70 ? 32.370 6.225 -6.032 1.00 63.84 70 ALA A C 1
ATOM 556 O O . ALA A 1 70 ? 33.347 5.751 -5.446 1.00 63.84 70 ALA A O 1
ATOM 557 N N . PRO A 1 71 ? 32.312 7.542 -6.321 1.00 59.34 71 PRO A N 1
ATOM 558 C CA . PRO A 1 71 ? 33.374 8.448 -5.915 1.00 59.34 71 PRO A CA 1
ATOM 559 C C . PRO A 1 71 ? 33.505 8.377 -4.394 1.00 59.34 71 PRO A C 1
ATOM 561 O O . PRO A 1 71 ? 32.545 8.658 -3.677 1.00 59.34 71 PRO A O 1
ATOM 564 N N . TYR A 1 72 ? 34.686 7.969 -3.921 1.00 62.06 72 TYR A N 1
ATOM 565 C CA . TYR A 1 72 ? 35.051 8.017 -2.509 1.00 62.06 72 TYR A CA 1
ATOM 566 C C . TYR A 1 72 ? 34.748 9.429 -1.981 1.00 62.06 72 TYR A C 1
ATOM 568 O O . TYR A 1 72 ? 35.396 10.393 -2.397 1.00 62.06 72 TYR A O 1
ATOM 576 N N . LEU A 1 73 ? 33.723 9.543 -1.131 1.00 56.62 73 LEU A N 1
ATOM 577 C CA . LEU A 1 73 ? 33.390 10.763 -0.389 1.00 56.62 73 LEU A CA 1
ATOM 578 C C . LEU A 1 73 ? 34.376 10.981 0.760 1.00 56.62 73 LEU A C 1
ATOM 580 O O . LEU A 1 73 ? 34.704 9.990 1.452 1.00 56.62 73 LEU A O 1
#

Sequence (73 aa):
MQAFEVGLAAEQKAYDFYDMALPGITDPEVRELFIELRDEETEHVEMLREAMAKLPPSASNETEFDADEAPYL